Protein AF-A0A5S4WA08-F1 (afdb_monomer_lite)

Foldseek 3Di:
DDDDDDDDDDDDDDDDDDDDDDDDDDDDDPDPDDPQDAFQQRQADAFFKKDFPCQVQFKKFLDPVLLVQLQVQLLVQLVVCCVPVVDNVRSNVSSSVRSVVSCVVRVRMDRGDDPPWMWGFHDWDFPDDPVDPAGWIWTFTATPPDGPTTIITIDHGNHGHRMHGPGHHPPPPD

Radius of gyration: 26.3 Å; chains: 1; bounding box: 70×52×80 Å

Sequence (174 aa):
MRPENRGFAKFIAIPALGLIALAAAGCDSGGPSEPEAKNAAEAAAVGDTVTVKWPASTVMCSERNDASKVYLVGENALRQTWRVENSAMKAVQAKSAAQKLAMSQAYSCEWAPNDRMRFVVKQKEIIGNKSTAYYTADYCLKKEVGGEECWWIIERADMGPPIKRVARAPDNKL

pLDDT: mean 81.9, std 21.13, range [31.62, 97.81]

Secondary structure (DSSP, 8-state):
-PPP-----------------------------PPPPSSGGGS--TT-EEEES-GGG-EEESSHHHHHHHHHHHHHHHHHHHHHH--HHHHHHHHHHHHHHHHTT-TTEEEPPPTT--EEEEEEEEES-TTSS--EEEEEEEETTT--SPEEEEEETTSPPSEEEEEPPP----

Structure (mmCIF, N/CA/C/O backbone):
data_AF-A0A5S4WA08-F1
#
_entry.id   AF-A0A5S4WA08-F1
#
loop_
_atom_site.group_PDB
_atom_site.id
_atom_site.type_symbol
_atom_site.label_atom_id
_atom_site.label_alt_id
_atom_site.label_comp_id
_atom_site.label_asym_id
_atom_site.label_entity_id
_atom_site.label_seq_id
_atom_site.pdbx_PDB_ins_code
_atom_site.Cartn_x
_atom_site.Cartn_y
_atom_site.Cartn_z
_atom_site.occupancy
_atom_site.B_iso_or_equiv
_atom_site.auth_seq_id
_atom_site.auth_comp_id
_atom_site.auth_asym_id
_atom_site.auth_atom_id
_atom_site.pdbx_PDB_model_num
ATOM 1 N N . MET A 1 1 ? 48.321 -37.587 44.515 1.00 38.84 1 MET A N 1
ATOM 2 C CA . MET A 1 1 ? 48.232 -37.083 45.902 1.00 38.84 1 MET A CA 1
ATOM 3 C C . MET A 1 1 ? 47.307 -35.874 45.893 1.00 38.84 1 MET A C 1
ATOM 5 O O . MET A 1 1 ? 47.577 -34.940 45.152 1.00 38.84 1 MET A O 1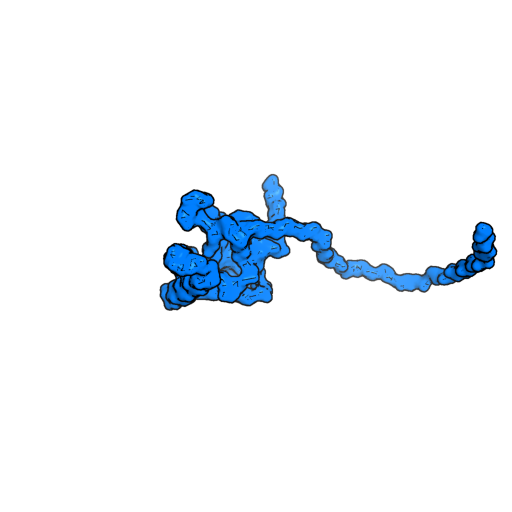
ATOM 9 N N . ARG A 1 2 ? 46.171 -35.941 46.596 1.00 43.62 2 ARG A N 1
ATOM 10 C CA . ARG A 1 2 ? 45.238 -34.816 46.781 1.00 43.62 2 ARG A CA 1
ATOM 11 C C . ARG A 1 2 ? 45.635 -34.060 48.053 1.00 43.62 2 ARG A C 1
ATOM 13 O O . ARG A 1 2 ? 45.939 -34.741 49.029 1.00 43.62 2 ARG A O 1
ATOM 20 N N . PRO A 1 3 ? 45.551 -32.725 48.095 1.00 49.84 3 PRO A N 1
ATOM 21 C CA . PRO A 1 3 ? 45.389 -32.011 49.345 1.00 49.84 3 PRO A CA 1
ATOM 22 C C . PRO A 1 3 ? 43.908 -31.682 49.564 1.00 49.84 3 PRO A C 1
ATOM 24 O O . PRO A 1 3 ? 43.262 -31.026 48.747 1.00 49.84 3 PRO A O 1
ATOM 27 N N . GLU A 1 4 ? 43.386 -32.169 50.683 1.00 40.97 4 GLU A N 1
ATOM 28 C CA . GLU A 1 4 ? 42.199 -31.636 51.341 1.00 40.97 4 GLU A CA 1
ATOM 29 C C . GLU A 1 4 ? 42.561 -30.303 52.015 1.00 40.97 4 GLU A C 1
ATOM 31 O O . GLU A 1 4 ? 43.656 -30.168 52.556 1.00 40.97 4 GLU A O 1
ATOM 36 N N . ASN A 1 5 ? 41.635 -29.343 52.052 1.00 47.59 5 ASN A N 1
ATOM 37 C CA . ASN A 1 5 ? 41.609 -28.357 53.129 1.00 47.59 5 ASN A CA 1
ATOM 38 C C . ASN A 1 5 ? 40.167 -27.940 53.443 1.00 47.59 5 ASN A C 1
ATOM 40 O O . ASN A 1 5 ? 39.353 -27.701 52.554 1.00 47.59 5 ASN A O 1
ATOM 44 N N . ARG A 1 6 ? 39.872 -27.939 54.745 1.00 45.03 6 ARG A N 1
ATOM 45 C CA . ARG A 1 6 ? 38.566 -27.752 55.389 1.00 45.03 6 ARG A CA 1
ATOM 46 C C . ARG A 1 6 ? 38.344 -26.291 55.809 1.00 45.03 6 ARG A C 1
ATOM 48 O O . ARG A 1 6 ? 39.303 -25.588 56.103 1.00 45.03 6 ARG A O 1
ATOM 55 N N . GLY A 1 7 ? 37.070 -25.935 56.012 1.00 37.19 7 GLY A N 1
ATOM 56 C CA . GLY A 1 7 ? 36.607 -24.785 56.813 1.00 37.19 7 GLY A CA 1
ATOM 57 C C . GLY A 1 7 ? 36.193 -23.584 55.954 1.00 37.19 7 GLY A C 1
ATOM 58 O O . GLY A 1 7 ? 36.850 -23.285 54.975 1.00 37.19 7 GLY A O 1
ATOM 59 N N . PHE A 1 8 ? 35.113 -22.843 56.198 1.00 42.91 8 PHE A N 1
ATOM 60 C CA . PHE A 1 8 ? 34.251 -22.670 57.366 1.00 42.91 8 PHE A CA 1
ATOM 61 C C . PHE A 1 8 ? 32.869 -22.196 56.876 1.00 42.91 8 PHE A C 1
ATOM 63 O O . PHE A 1 8 ? 32.785 -21.337 56.001 1.00 42.91 8 PHE A O 1
ATOM 70 N N . ALA A 1 9 ? 31.790 -22.705 57.471 1.00 43.06 9 ALA A N 1
ATOM 71 C CA . ALA A 1 9 ? 30.456 -22.131 57.331 1.00 43.06 9 ALA A CA 1
ATOM 72 C C . ALA A 1 9 ? 30.310 -20.903 58.246 1.00 43.06 9 ALA A C 1
ATOM 74 O O . ALA A 1 9 ? 30.691 -20.959 59.416 1.00 43.06 9 ALA A O 1
ATOM 75 N N . LYS A 1 10 ? 29.695 -19.825 57.747 1.00 41.34 10 LYS A N 1
ATOM 76 C CA . LYS A 1 10 ? 29.049 -18.800 58.578 1.00 41.34 10 LYS A CA 1
ATOM 77 C C . LYS A 1 10 ? 27.740 -18.369 57.924 1.00 41.34 10 LYS A C 1
ATOM 79 O O . LYS A 1 10 ? 27.726 -17.646 56.936 1.00 41.34 10 LYS A O 1
ATOM 84 N N . PHE A 1 11 ? 26.651 -18.858 58.508 1.00 42.69 11 PHE A N 1
ATOM 85 C CA . PHE A 1 11 ? 25.315 -18.297 58.380 1.00 42.69 11 PHE A CA 1
ATOM 86 C C . PHE A 1 11 ? 25.300 -16.871 58.943 1.00 42.69 11 PHE A C 1
ATOM 88 O O . PHE A 1 11 ? 25.812 -16.637 60.038 1.00 42.69 11 PHE A O 1
ATOM 95 N N . ILE A 1 12 ? 24.641 -15.954 58.238 1.00 45.06 12 ILE A N 1
ATOM 96 C CA . ILE A 1 12 ? 24.024 -14.775 58.846 1.00 45.06 12 ILE A CA 1
ATOM 97 C C . ILE A 1 12 ? 22.573 -14.768 58.375 1.00 45.06 12 ILE A C 1
ATOM 99 O O . ILE A 1 12 ? 22.295 -14.625 57.189 1.00 45.06 12 ILE A O 1
ATOM 103 N N . ALA A 1 13 ? 21.662 -14.960 59.321 1.00 43.25 13 ALA A N 1
ATOM 104 C CA . ALA A 1 13 ? 20.231 -14.774 59.164 1.00 43.25 13 ALA A CA 1
ATOM 105 C C . ALA A 1 13 ? 19.779 -13.852 60.293 1.00 43.25 13 ALA A C 1
ATOM 107 O O . ALA A 1 13 ? 19.886 -14.258 61.443 1.00 43.25 13 ALA A O 1
ATOM 108 N N . ILE A 1 14 ? 19.292 -12.648 59.985 1.00 46.31 14 ILE A N 1
ATOM 109 C CA . ILE A 1 14 ? 18.409 -11.847 60.854 1.00 46.31 14 ILE A CA 1
ATOM 110 C C . ILE A 1 14 ? 17.595 -10.880 59.942 1.00 46.31 14 ILE A C 1
ATOM 112 O O . ILE A 1 14 ? 18.030 -10.629 58.819 1.00 46.31 14 ILE A O 1
ATOM 116 N N . PRO A 1 15 ? 16.435 -10.332 60.352 1.00 45.03 15 PRO A N 1
ATOM 117 C CA . PRO A 1 15 ? 15.102 -10.914 60.193 1.00 45.03 15 PRO A CA 1
ATOM 118 C C . PRO A 1 15 ? 14.108 -9.955 59.488 1.00 45.03 15 PRO A C 1
ATOM 120 O O . PRO A 1 15 ? 14.403 -8.797 59.208 1.00 45.03 15 PRO A O 1
ATOM 123 N N . ALA A 1 16 ? 12.898 -10.453 59.230 1.00 51.56 16 ALA A N 1
ATOM 124 C CA . ALA A 1 16 ? 11.755 -9.722 58.683 1.00 51.56 16 ALA A CA 1
ATOM 125 C C . ALA A 1 16 ? 11.226 -8.591 59.594 1.00 51.56 16 ALA A C 1
ATOM 127 O O . ALA A 1 16 ? 11.236 -8.760 60.810 1.00 51.56 16 ALA A O 1
ATOM 128 N N . LEU A 1 17 ? 10.714 -7.507 58.982 1.00 39.81 17 LEU A N 1
ATOM 129 C CA . LEU A 1 17 ? 9.689 -6.526 59.433 1.00 39.81 17 LEU A CA 1
ATOM 130 C C . LEU A 1 17 ? 9.780 -5.300 58.489 1.00 39.81 17 LEU A C 1
ATOM 132 O O . LEU A 1 17 ? 10.863 -4.758 58.336 1.00 39.81 17 LEU A O 1
ATOM 136 N N . GLY A 1 18 ? 8.764 -4.758 57.819 1.00 31.62 18 GLY A N 1
ATOM 137 C CA . GLY A 1 18 ? 7.342 -5.045 57.667 1.00 31.62 18 GLY A CA 1
ATOM 138 C C . GLY A 1 18 ? 6.708 -3.965 56.759 1.00 31.62 18 GLY A C 1
ATOM 139 O O . GLY A 1 18 ? 7.300 -2.902 56.599 1.00 31.62 18 GLY A O 1
ATOM 140 N N . LEU A 1 19 ? 5.491 -4.250 56.255 1.00 39.50 19 LEU A N 1
ATOM 141 C CA . LEU A 1 19 ? 4.445 -3.307 55.778 1.00 39.50 19 LEU A CA 1
ATOM 142 C C . LEU A 1 19 ? 4.784 -2.514 54.483 1.00 39.50 19 LEU A C 1
ATOM 144 O O . LEU A 1 19 ? 5.829 -1.900 54.375 1.00 39.50 19 LEU A O 1
ATOM 148 N N . ILE A 1 20 ? 3.969 -2.437 53.424 1.00 44.72 20 ILE A N 1
ATOM 149 C CA . ILE A 1 20 ? 2.520 -2.204 53.315 1.00 44.72 20 ILE A CA 1
ATOM 150 C C . ILE A 1 20 ? 2.044 -2.772 51.963 1.00 44.72 20 ILE A C 1
ATOM 152 O O . ILE A 1 20 ? 2.651 -2.514 50.924 1.00 44.72 20 ILE A O 1
ATOM 156 N N . ALA A 1 21 ? 0.927 -3.499 51.967 1.00 46.44 21 ALA A N 1
ATOM 157 C CA . ALA A 1 21 ? 0.143 -3.750 50.766 1.00 46.44 21 ALA A CA 1
ATOM 158 C C . ALA A 1 21 ? -0.573 -2.454 50.354 1.00 46.44 21 ALA A C 1
ATOM 160 O O . ALA A 1 21 ? -1.370 -1.931 51.132 1.00 46.44 21 ALA A O 1
ATOM 161 N N . LEU A 1 22 ? -0.329 -1.963 49.137 1.00 44.12 22 LEU A N 1
ATOM 162 C CA . LEU A 1 22 ? -1.243 -1.042 48.468 1.00 44.12 22 LEU A CA 1
ATOM 163 C C . LEU A 1 22 ? -1.648 -1.650 47.127 1.00 44.12 22 LEU A C 1
ATOM 165 O O . LEU A 1 22 ? -0.818 -1.956 46.274 1.00 44.12 22 LEU A O 1
ATOM 169 N N . ALA A 1 23 ? -2.945 -1.888 47.011 1.00 45.88 23 ALA A N 1
ATOM 170 C CA . ALA A 1 23 ? -3.599 -2.430 45.841 1.00 45.88 23 ALA A CA 1
ATOM 171 C C . ALA A 1 23 ? -3.680 -1.402 44.695 1.00 45.88 23 ALA A C 1
ATOM 173 O O . ALA A 1 23 ? -3.711 -0.198 44.931 1.00 45.88 23 ALA A O 1
ATOM 174 N N . ALA A 1 24 ? -3.852 -1.950 43.487 1.00 43.97 24 ALA A N 1
ATOM 175 C CA . ALA A 1 24 ? -4.432 -1.345 42.281 1.00 43.97 24 ALA A CA 1
ATOM 176 C C . ALA A 1 24 ? -3.543 -0.466 41.373 1.00 43.97 24 ALA A C 1
ATOM 178 O O . ALA A 1 24 ? -3.555 0.756 41.443 1.00 43.97 24 ALA A O 1
ATOM 179 N N . ALA A 1 25 ? -2.901 -1.124 40.404 1.00 40.62 25 ALA A N 1
ATOM 180 C CA . ALA A 1 25 ? -3.043 -0.883 38.956 1.00 40.62 25 ALA A CA 1
ATOM 181 C C . ALA A 1 25 ? -2.318 -2.058 38.267 1.00 40.62 25 ALA A C 1
ATOM 183 O O . ALA A 1 25 ? -1.115 -2.217 38.408 1.00 40.62 25 ALA A O 1
ATOM 184 N N . GLY A 1 26 ? -2.998 -3.054 37.709 1.00 35.44 26 GLY A N 1
ATOM 185 C CA . GLY A 1 26 ? -3.821 -2.886 36.519 1.00 35.44 26 GLY A CA 1
ATOM 186 C C . GLY A 1 26 ? -2.952 -3.198 35.301 1.00 35.44 26 GLY A C 1
ATOM 187 O O . GLY A 1 26 ? -2.343 -2.294 34.755 1.00 35.44 26 GLY A O 1
ATOM 188 N N . CYS A 1 27 ? -2.856 -4.495 34.989 1.00 41.19 27 CYS A N 1
ATOM 189 C CA . CYS A 1 27 ? -2.399 -5.144 33.756 1.00 41.19 27 CYS A CA 1
ATOM 190 C C . CYS A 1 27 ? -1.665 -4.283 32.709 1.00 41.19 27 CYS A C 1
ATOM 192 O O . CYS A 1 27 ? -2.286 -3.436 32.076 1.00 41.19 27 CYS A O 1
ATOM 194 N N . ASP A 1 28 ? -0.437 -4.670 32.353 1.00 37.00 28 ASP A N 1
ATOM 195 C CA . ASP A 1 28 ? -0.140 -4.759 30.924 1.00 37.00 28 ASP A CA 1
ATOM 196 C C . ASP A 1 28 ? 0.531 -6.093 30.600 1.00 37.00 28 ASP A C 1
ATOM 198 O O . ASP A 1 28 ? 1.492 -6.547 31.225 1.00 37.00 28 ASP A O 1
ATOM 202 N N . SER A 1 29 ? -0.123 -6.774 29.680 1.00 39.44 29 SER A N 1
ATOM 203 C CA . SER A 1 29 ? 0.036 -8.161 29.303 1.00 39.44 29 SER A CA 1
ATOM 204 C C . SER A 1 29 ? 1.298 -8.358 28.477 1.00 39.44 29 SER A C 1
ATOM 206 O O . SER A 1 29 ? 1.324 -8.087 27.279 1.00 39.44 29 SER A O 1
ATOM 208 N N . GLY A 1 30 ? 2.308 -8.964 29.099 1.00 40.44 30 GLY A N 1
ATOM 209 C CA . GLY A 1 30 ? 3.268 -9.816 28.406 1.00 40.44 30 GLY A CA 1
ATOM 210 C C . GLY A 1 30 ? 2.556 -11.053 27.856 1.00 40.44 30 GLY A C 1
ATOM 211 O O . GLY A 1 30 ? 2.658 -12.140 28.417 1.00 40.44 30 GLY A O 1
ATOM 212 N N . GLY A 1 31 ? 1.775 -10.875 26.793 1.00 35.97 31 GLY A N 1
ATOM 213 C CA . GLY A 1 31 ? 1.344 -11.978 25.945 1.00 35.97 31 GLY A CA 1
ATOM 214 C C . GLY A 1 31 ? 2.489 -12.381 25.010 1.00 35.97 31 GLY A C 1
ATOM 215 O O . GLY A 1 31 ? 3.323 -11.533 24.679 1.00 35.97 31 GLY A O 1
ATOM 216 N N . PRO A 1 32 ? 2.567 -13.648 24.566 1.00 43.50 32 PRO A N 1
ATOM 217 C CA . PRO A 1 32 ? 3.481 -14.010 23.491 1.00 43.50 32 PRO A CA 1
ATOM 218 C C . PRO A 1 32 ? 3.194 -13.103 22.292 1.00 43.50 32 PRO A C 1
ATOM 220 O O . PRO A 1 32 ? 2.046 -12.992 21.857 1.00 43.50 32 PRO A O 1
ATOM 223 N N . SER A 1 33 ? 4.221 -12.425 21.781 1.00 56.34 33 SER A N 1
ATOM 224 C CA . SER A 1 33 ? 4.108 -11.678 20.536 1.00 56.34 33 SER A CA 1
ATOM 225 C C . SER A 1 33 ? 3.663 -12.652 19.447 1.00 56.34 33 SER A C 1
ATOM 227 O O . SER A 1 33 ? 4.382 -13.598 19.120 1.00 56.34 33 SER A O 1
ATOM 229 N N . GLU A 1 34 ? 2.451 -12.463 18.918 1.00 59.50 34 GLU A N 1
ATOM 230 C CA . GLU A 1 34 ? 1.996 -13.227 17.756 1.00 59.50 34 GLU A CA 1
ATOM 231 C C . GLU A 1 34 ? 3.052 -13.115 16.643 1.00 59.50 34 GLU A C 1
ATOM 233 O O . GLU A 1 34 ? 3.662 -12.049 16.478 1.00 59.50 34 GLU A O 1
ATOM 238 N N . PRO A 1 35 ? 3.289 -14.197 15.880 1.00 69.00 35 PRO A N 1
ATOM 239 C CA . PRO A 1 35 ? 4.257 -14.169 14.798 1.00 69.00 35 PRO A CA 1
ATOM 240 C C . PRO A 1 35 ? 3.905 -13.043 13.828 1.00 69.00 35 PRO A C 1
ATOM 242 O O . PRO A 1 35 ? 2.762 -12.907 13.384 1.00 69.00 35 PRO A O 1
ATOM 245 N N . GLU A 1 36 ? 4.906 -12.224 13.513 1.00 78.06 36 GLU A N 1
ATOM 246 C CA . GLU A 1 36 ? 4.745 -11.127 12.574 1.00 78.06 36 GLU A CA 1
ATOM 247 C C . GLU A 1 36 ? 4.305 -11.672 11.211 1.00 78.06 36 GLU A C 1
ATOM 249 O O . GLU A 1 36 ? 4.887 -12.624 10.680 1.00 78.06 36 GLU A O 1
ATOM 254 N N . ALA A 1 37 ? 3.250 -11.078 10.652 1.00 83.88 37 ALA A N 1
ATOM 255 C CA . ALA A 1 37 ? 2.714 -11.496 9.368 1.00 83.88 37 ALA A CA 1
ATOM 256 C C . ALA A 1 37 ? 3.774 -11.365 8.265 1.00 83.88 37 ALA A C 1
ATOM 258 O O . ALA A 1 37 ? 4.472 -10.353 8.159 1.00 83.88 37 ALA A O 1
ATOM 259 N N . LYS A 1 38 ? 3.864 -12.392 7.416 1.00 87.31 38 LYS A N 1
ATOM 260 C CA . LYS A 1 38 ? 4.887 -12.474 6.363 1.00 87.31 38 LYS A CA 1
ATOM 261 C C . LYS A 1 38 ? 4.529 -11.672 5.118 1.00 87.31 38 LYS A C 1
ATOM 263 O O . LYS A 1 38 ? 5.424 -11.297 4.366 1.00 87.31 38 LYS A O 1
ATOM 268 N N . ASN A 1 39 ? 3.241 -11.436 4.887 1.00 92.50 39 ASN A N 1
ATOM 269 C CA . ASN A 1 39 ? 2.754 -10.789 3.680 1.00 92.50 39 ASN A CA 1
ATOM 270 C C . ASN A 1 39 ? 1.587 -9.836 3.965 1.00 92.50 39 ASN A C 1
ATOM 272 O O . ASN A 1 39 ? 0.956 -9.887 5.025 1.00 92.50 39 ASN A O 1
ATOM 276 N N . ALA A 1 40 ? 1.307 -8.961 3.002 1.00 93.19 40 ALA A N 1
ATOM 277 C CA . ALA A 1 40 ? 0.208 -8.021 3.085 1.00 93.19 40 ALA A CA 1
ATOM 278 C C . ALA A 1 40 ? -1.146 -8.728 3.146 1.00 93.19 40 ALA A C 1
ATOM 280 O O . ALA A 1 40 ? -2.025 -8.190 3.788 1.00 93.19 40 ALA A O 1
ATOM 281 N N . ALA A 1 41 ? -1.352 -9.920 2.582 1.00 92.94 41 ALA A N 1
ATOM 282 C CA . ALA A 1 41 ? -2.634 -10.624 2.693 1.00 92.94 41 ALA A CA 1
ATOM 283 C C . ALA A 1 41 ? -2.954 -11.130 4.110 1.00 92.94 41 ALA A C 1
ATOM 285 O O . ALA A 1 41 ? -4.121 -11.322 4.433 1.00 92.94 41 ALA A O 1
ATOM 286 N N . GLU A 1 42 ? -1.964 -11.319 4.977 1.00 93.12 42 GLU A N 1
ATOM 287 C CA . GLU A 1 42 ? -2.121 -11.864 6.337 1.00 93.12 42 GLU A CA 1
ATOM 288 C C . GLU A 1 42 ? -1.906 -10.804 7.432 1.00 93.12 42 GLU A C 1
ATOM 290 O O . GLU A 1 42 ? -2.035 -11.096 8.620 1.00 93.12 42 GLU A O 1
ATOM 295 N N . ALA A 1 43 ? -1.582 -9.567 7.043 1.00 92.00 43 ALA A N 1
ATOM 296 C CA . ALA A 1 43 ? -1.100 -8.522 7.948 1.00 92.00 43 ALA A CA 1
ATOM 297 C C . ALA A 1 43 ? -2.061 -8.189 9.097 1.00 92.00 43 ALA A C 1
ATOM 299 O O . ALA A 1 43 ? -1.638 -8.024 10.242 1.00 92.00 43 ALA A O 1
ATOM 300 N N . ALA A 1 44 ? -3.349 -8.088 8.784 1.00 93.25 44 ALA A N 1
ATOM 301 C CA . ALA A 1 44 ? -4.403 -7.767 9.736 1.00 93.25 44 ALA A CA 1
ATOM 302 C C . ALA A 1 44 ? -5.755 -8.300 9.251 1.00 93.25 44 ALA A C 1
ATOM 304 O O . ALA A 1 44 ? -5.960 -8.482 8.046 1.00 93.25 44 ALA A O 1
ATOM 305 N N . ALA A 1 45 ? -6.673 -8.550 10.175 1.00 93.88 45 ALA A N 1
ATOM 306 C CA . ALA A 1 45 ? -8.078 -8.823 9.915 1.00 93.88 45 ALA A CA 1
ATOM 307 C C . ALA A 1 45 ? -8.924 -7.554 10.112 1.00 93.88 45 ALA A C 1
ATOM 309 O O . ALA A 1 45 ? -8.461 -6.551 10.655 1.00 93.88 45 ALA A O 1
ATOM 310 N N . VAL A 1 46 ? -10.179 -7.592 9.660 1.00 94.88 46 VAL A N 1
ATOM 311 C CA . VAL A 1 46 ? -11.140 -6.522 9.958 1.00 94.88 46 VAL A CA 1
ATOM 312 C C . VAL A 1 46 ? -11.359 -6.451 11.471 1.00 94.88 46 VAL A C 1
ATOM 314 O O . VAL A 1 46 ? -11.573 -7.470 12.118 1.00 94.88 46 VAL A O 1
ATOM 317 N N . GLY A 1 47 ? -11.308 -5.238 12.019 1.00 93.62 47 GLY A N 1
ATOM 318 C CA . GLY A 1 47 ? -11.421 -4.948 13.446 1.00 93.62 47 GLY A CA 1
ATOM 319 C C . GLY A 1 47 ? -10.082 -4.792 14.167 1.00 93.62 47 GLY A C 1
ATOM 320 O O . GLY A 1 47 ? -10.065 -4.195 15.240 1.00 93.62 47 GLY A O 1
ATOM 321 N N . ASP A 1 48 ? -8.975 -5.272 13.595 1.00 94.69 48 ASP A N 1
ATOM 322 C CA . ASP A 1 48 ? -7.654 -5.142 14.216 1.00 94.69 48 ASP A CA 1
ATOM 323 C C . ASP A 1 48 ? -7.198 -3.680 14.262 1.00 94.69 48 ASP A C 1
ATOM 325 O O . ASP A 1 48 ? -7.463 -2.898 13.340 1.00 94.69 48 ASP A O 1
ATOM 329 N N . THR A 1 49 ? -6.431 -3.335 15.297 1.00 94.56 49 THR A N 1
ATOM 330 C CA . THR A 1 49 ? -5.699 -2.067 15.358 1.00 94.56 49 THR A CA 1
ATOM 331 C C . THR A 1 49 ? -4.305 -2.257 14.771 1.00 94.56 49 THR A C 1
ATOM 333 O O . THR A 1 49 ? -3.577 -3.192 15.121 1.00 94.56 49 THR A O 1
ATOM 336 N N . VAL A 1 50 ? -3.906 -1.348 13.886 1.00 94.56 50 VAL A N 1
ATOM 337 C CA . VAL A 1 50 ? -2.661 -1.393 13.118 1.00 94.56 50 VAL A CA 1
ATOM 338 C C . VAL A 1 50 ? -1.938 -0.046 13.130 1.00 94.56 50 VAL A C 1
ATOM 340 O O . VAL A 1 50 ? -2.535 1.007 13.351 1.00 94.56 50 VAL A O 1
ATOM 343 N N . THR A 1 51 ? -0.642 -0.079 12.838 1.00 94.44 51 THR A N 1
ATOM 344 C CA . THR A 1 51 ? 0.171 1.091 12.483 1.00 94.44 51 THR A CA 1
ATOM 345 C C . THR A 1 51 ? 0.788 0.879 11.106 1.00 94.44 51 THR A C 1
ATOM 347 O O . THR A 1 51 ? 1.016 -0.259 10.691 1.00 94.44 51 THR A O 1
ATOM 350 N N . VAL A 1 52 ? 1.097 1.957 10.391 1.00 94.44 52 VAL A N 1
ATOM 351 C CA . VAL A 1 52 ? 1.860 1.872 9.136 1.00 94.44 52 VAL A CA 1
ATOM 352 C C . VAL A 1 52 ? 3.331 1.604 9.466 1.00 94.44 52 VAL A C 1
ATOM 354 O O . VAL A 1 52 ? 3.860 2.185 10.407 1.00 94.44 52 VAL A O 1
ATOM 357 N N . LYS A 1 53 ? 3.980 0.685 8.740 1.00 92.06 53 LYS A N 1
ATOM 358 C CA . LYS A 1 53 ? 5.386 0.302 8.976 1.00 92.06 53 LYS A CA 1
ATOM 359 C C . LYS A 1 53 ? 6.387 1.281 8.379 1.00 92.06 53 LYS A C 1
ATOM 361 O O . LYS A 1 53 ? 7.451 1.481 8.951 1.00 92.06 53 LYS A O 1
ATOM 366 N N . TRP A 1 54 ? 6.065 1.827 7.209 1.00 91.12 54 TRP A N 1
ATOM 367 C CA . TRP A 1 54 ? 6.975 2.664 6.433 1.00 91.12 54 TRP A CA 1
ATOM 368 C C . TRP A 1 54 ? 6.249 3.914 5.935 1.00 91.12 54 TRP A C 1
ATOM 370 O O . TRP A 1 54 ? 5.917 3.992 4.749 1.00 91.12 54 TRP A O 1
ATOM 380 N N . PRO A 1 55 ? 5.949 4.892 6.810 1.00 92.38 55 PRO A N 1
ATOM 381 C CA . PRO A 1 55 ? 5.083 6.001 6.426 1.00 92.38 55 PRO A CA 1
ATOM 382 C C . PRO A 1 55 ? 5.614 6.818 5.243 1.00 92.38 55 PRO A C 1
ATOM 384 O O . PRO A 1 55 ? 4.873 7.145 4.321 1.00 92.38 55 PRO A O 1
ATOM 387 N N . ALA A 1 56 ? 6.933 7.025 5.197 1.00 89.50 56 ALA A N 1
ATOM 388 C CA . ALA A 1 56 ? 7.614 7.759 4.130 1.00 89.50 56 ALA A CA 1
ATOM 389 C C . ALA A 1 56 ? 7.565 7.086 2.740 1.00 89.50 56 ALA A C 1
ATOM 391 O O . ALA A 1 56 ? 7.973 7.698 1.756 1.00 89.50 56 ALA A O 1
ATOM 392 N N . SER A 1 57 ? 7.110 5.833 2.648 1.00 90.25 57 SER A N 1
ATOM 393 C CA . SER A 1 57 ? 6.981 5.090 1.387 1.00 90.25 57 SER A CA 1
ATOM 394 C C . SER A 1 57 ? 5.625 4.404 1.215 1.00 90.25 57 SER A C 1
ATOM 396 O O . SER A 1 57 ? 5.434 3.666 0.249 1.00 90.25 57 SER A O 1
ATOM 398 N N . THR A 1 58 ? 4.675 4.653 2.116 1.00 94.81 58 THR A N 1
ATOM 399 C CA . THR A 1 58 ? 3.324 4.093 2.046 1.00 94.81 58 THR A CA 1
ATOM 400 C C . THR A 1 58 ? 2.356 5.195 1.659 1.00 94.81 58 THR A C 1
ATOM 402 O O . THR A 1 58 ? 2.219 6.177 2.382 1.00 94.81 58 THR A O 1
ATOM 405 N N . VAL A 1 59 ? 1.682 5.039 0.523 1.00 96.75 59 VAL A N 1
ATOM 406 C CA . VAL A 1 59 ? 0.624 5.964 0.103 1.00 96.75 59 VAL A CA 1
ATOM 407 C C . VAL A 1 59 ? -0.676 5.589 0.809 1.00 96.75 59 VAL A C 1
ATOM 409 O O . VAL A 1 59 ? -1.040 4.413 0.851 1.00 96.75 59 VAL A O 1
ATOM 412 N N . MET A 1 60 ? -1.375 6.588 1.338 1.00 96.75 60 MET A N 1
ATOM 413 C CA . MET A 1 60 ? -2.730 6.474 1.869 1.00 96.75 60 MET A CA 1
ATOM 414 C C . MET A 1 60 ? -3.631 7.448 1.119 1.00 96.75 60 MET A C 1
ATOM 416 O O . MET A 1 60 ? -3.245 8.596 0.924 1.00 96.75 60 MET A O 1
ATOM 420 N N . CYS A 1 61 ? -4.827 7.016 0.719 1.00 97.56 61 CYS A N 1
ATOM 421 C CA . CYS A 1 61 ? -5.789 7.915 0.077 1.00 97.56 61 CYS A CA 1
ATOM 422 C C . CYS A 1 61 ? -7.168 7.847 0.722 1.00 97.56 61 CYS A C 1
ATOM 424 O O . CYS A 1 61 ? -7.637 6.755 1.030 1.00 97.56 61 CYS A O 1
ATOM 426 N N . SER A 1 62 ? -7.854 8.976 0.880 1.00 96.12 62 SER A N 1
ATOM 427 C CA . SER A 1 62 ? -9.245 8.979 1.354 1.00 96.12 62 SER A CA 1
ATOM 428 C C . SER A 1 62 ? -10.219 8.359 0.337 1.00 96.12 62 SER A C 1
ATOM 430 O O . SER A 1 62 ? -11.250 7.808 0.715 1.00 96.12 62 SER A O 1
ATOM 432 N N . GLU A 1 63 ? -9.848 8.339 -0.949 1.00 96.56 63 GLU A N 1
ATOM 433 C CA . GLU A 1 63 ? -10.611 7.719 -2.035 1.00 96.56 63 GLU A CA 1
ATOM 434 C C . GLU A 1 63 ? -9.945 6.437 -2.552 1.00 96.56 63 GLU A C 1
ATOM 436 O O . GLU A 1 63 ? -8.781 6.424 -2.968 1.00 96.56 63 GLU A O 1
ATOM 441 N N . ARG A 1 64 ? -10.708 5.339 -2.612 1.00 96.12 64 ARG A N 1
ATOM 442 C CA . ARG A 1 64 ? -10.197 4.026 -3.051 1.00 96.12 64 ARG A CA 1
ATOM 443 C C . ARG A 1 64 ? -9.725 4.022 -4.506 1.00 96.12 64 ARG A C 1
ATOM 445 O O . ARG A 1 64 ? -8.725 3.384 -4.847 1.00 96.12 64 ARG A O 1
ATOM 452 N N . ASN A 1 65 ? -10.454 4.717 -5.377 1.00 96.12 65 ASN A N 1
ATOM 453 C CA . ASN A 1 65 ? -10.137 4.773 -6.805 1.00 96.12 65 ASN A CA 1
ATOM 454 C C . ASN A 1 65 ? -8.796 5.463 -7.053 1.00 96.12 65 ASN A C 1
ATOM 456 O O . ASN A 1 65 ? -8.026 5.038 -7.913 1.00 96.12 65 ASN A O 1
ATOM 460 N N . ASP A 1 66 ? -8.497 6.500 -6.281 1.00 97.75 66 ASP A N 1
ATOM 461 C CA . ASP A 1 66 ? -7.233 7.213 -6.380 1.00 97.75 66 ASP A CA 1
ATOM 462 C C . ASP A 1 66 ? -6.080 6.387 -5.802 1.00 97.75 66 ASP A C 1
ATOM 464 O O . ASP A 1 66 ? -5.044 6.272 -6.461 1.00 97.75 66 ASP A O 1
ATOM 468 N N . ALA A 1 67 ? -6.293 5.688 -4.678 1.00 97.31 67 ALA A N 1
ATOM 469 C CA . ALA A 1 67 ? -5.335 4.693 -4.182 1.00 97.31 67 ALA A CA 1
ATOM 470 C C . ALA A 1 67 ? -5.000 3.646 -5.255 1.00 97.31 67 ALA A C 1
ATOM 472 O O . ALA A 1 67 ? -3.830 3.329 -5.479 1.00 97.31 67 ALA A O 1
ATOM 473 N N . SER A 1 68 ? -6.017 3.166 -5.977 1.00 96.19 68 SER A N 1
ATOM 474 C CA . SER A 1 68 ? -5.853 2.174 -7.046 1.00 96.19 68 SER A CA 1
ATOM 475 C C . SER A 1 68 ? -5.035 2.730 -8.210 1.00 96.19 68 SER A C 1
ATOM 477 O O . SER A 1 68 ? -4.101 2.078 -8.678 1.00 96.19 68 SER A O 1
ATOM 479 N N . LYS A 1 69 ? -5.330 3.956 -8.662 1.00 96.56 69 LYS A N 1
ATOM 480 C CA . LYS A 1 69 ? -4.574 4.618 -9.738 1.00 96.56 69 LYS A CA 1
ATOM 481 C C . LYS A 1 69 ? -3.107 4.810 -9.360 1.00 96.56 69 LYS A C 1
ATOM 483 O O . LYS A 1 69 ? -2.230 4.438 -10.139 1.00 96.56 69 LYS A O 1
ATOM 488 N N . VAL A 1 70 ? -2.834 5.360 -8.174 1.00 97.81 70 VAL A N 1
ATOM 489 C CA . VAL A 1 70 ? -1.462 5.610 -7.706 1.00 97.81 70 VAL A CA 1
ATOM 490 C C . VAL A 1 70 ? -0.687 4.297 -7.575 1.00 97.81 70 VAL A C 1
ATOM 492 O O . VAL A 1 70 ? 0.456 4.211 -8.033 1.00 97.81 70 VAL A O 1
ATOM 495 N N . TYR A 1 71 ? -1.313 3.253 -7.023 1.00 96.50 71 TYR A N 1
ATOM 496 C CA . TYR A 1 71 ? -0.729 1.914 -6.948 1.00 96.50 71 TYR A CA 1
ATOM 497 C C . TYR A 1 71 ? -0.361 1.369 -8.336 1.00 96.50 71 TYR A C 1
ATOM 499 O O . TYR A 1 71 ? 0.789 0.987 -8.560 1.00 96.50 71 TYR A O 1
ATOM 507 N N . LEU A 1 72 ? -1.301 1.387 -9.289 1.00 96.19 72 LEU A N 1
ATOM 508 C CA . LEU A 1 72 ? -1.088 0.861 -10.641 1.00 96.19 72 LEU A CA 1
ATOM 509 C C . LEU A 1 72 ? 0.029 1.602 -11.386 1.00 96.19 72 LEU A C 1
ATOM 511 O O . LEU A 1 72 ? 0.864 0.962 -12.028 1.00 96.19 72 LEU A O 1
ATOM 515 N N . VAL A 1 73 ? 0.076 2.934 -11.286 1.00 97.06 73 VAL A N 1
ATOM 516 C CA . VAL A 1 73 ? 1.141 3.747 -11.895 1.00 97.06 73 VAL A CA 1
ATOM 517 C C . VAL A 1 73 ? 2.508 3.379 -11.310 1.00 97.06 73 VAL A C 1
ATOM 519 O O . VAL A 1 73 ? 3.454 3.142 -12.064 1.00 97.06 73 VAL A O 1
ATOM 522 N N . GLY A 1 74 ? 2.602 3.252 -9.983 1.00 96.69 74 GLY A N 1
ATOM 523 C CA . GLY A 1 74 ? 3.824 2.828 -9.300 1.00 96.69 74 GLY A CA 1
ATOM 524 C C . GLY A 1 74 ? 4.297 1.431 -9.704 1.00 96.69 74 GLY A C 1
ATOM 525 O O . GLY A 1 74 ? 5.464 1.239 -10.042 1.00 96.69 74 GLY A O 1
ATOM 526 N N . GLU A 1 75 ? 3.396 0.449 -9.698 1.00 95.38 75 GLU A N 1
ATOM 527 C CA . GLU A 1 75 ? 3.714 -0.938 -10.056 1.00 95.38 75 GLU A CA 1
ATOM 528 C C . GLU A 1 75 ? 4.119 -1.095 -11.524 1.00 95.38 75 GLU A C 1
ATOM 530 O O . GLU A 1 75 ? 5.010 -1.886 -11.843 1.00 95.38 75 GLU A O 1
ATOM 535 N N . ASN A 1 76 ? 3.508 -0.327 -12.427 1.00 96.38 76 ASN A N 1
ATOM 536 C CA . ASN A 1 76 ? 3.890 -0.332 -13.835 1.00 96.38 76 ASN A CA 1
ATOM 537 C C . ASN A 1 76 ? 5.297 0.227 -14.037 1.00 96.38 76 ASN A C 1
ATOM 539 O O . ASN A 1 76 ? 6.096 -0.403 -14.734 1.00 96.38 76 ASN A O 1
ATOM 543 N N . ALA A 1 77 ? 5.626 1.344 -13.384 1.00 97.12 77 ALA A N 1
ATOM 544 C CA . ALA A 1 77 ? 6.977 1.896 -13.407 1.00 97.12 77 ALA A CA 1
ATOM 545 C C . ALA A 1 77 ? 7.996 0.896 -12.839 1.00 97.12 77 ALA A C 1
ATOM 547 O O . ALA A 1 77 ? 9.015 0.632 -13.475 1.00 97.12 77 ALA A O 1
ATOM 548 N N . LEU A 1 78 ? 7.680 0.254 -11.706 1.00 95.69 78 LEU A N 1
ATOM 549 C CA . LEU A 1 78 ? 8.519 -0.788 -11.108 1.00 95.69 78 LEU A CA 1
ATOM 55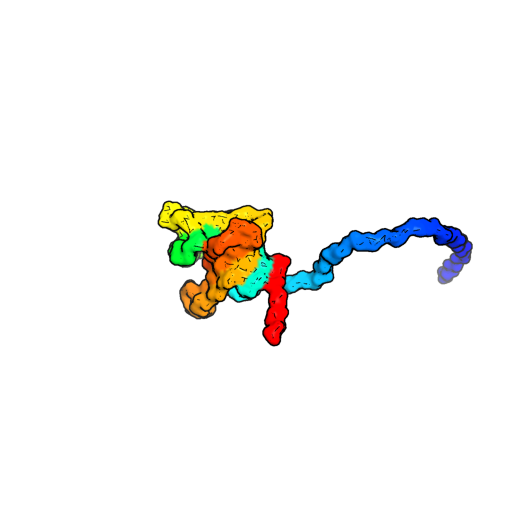0 C C . LEU A 1 78 ? 8.837 -1.898 -12.111 1.00 95.69 78 LEU A C 1
ATOM 552 O O . LEU A 1 78 ? 10.001 -2.228 -12.328 1.00 95.69 78 LEU A O 1
ATOM 556 N N . ARG A 1 79 ? 7.804 -2.478 -12.734 1.00 93.75 79 ARG A N 1
ATOM 557 C CA . ARG A 1 79 ? 7.953 -3.611 -13.660 1.00 93.75 79 ARG A CA 1
ATOM 558 C C . ARG A 1 79 ? 8.704 -3.222 -14.919 1.00 93.75 79 ARG A C 1
ATOM 560 O O . ARG A 1 79 ? 9.548 -3.988 -15.379 1.00 93.75 79 ARG A O 1
ATOM 567 N N . GLN A 1 80 ? 8.413 -2.048 -15.473 1.00 95.88 80 GLN A N 1
ATOM 568 C CA . GLN A 1 80 ? 9.099 -1.553 -16.662 1.00 95.88 80 GLN A CA 1
ATOM 569 C C . GLN A 1 80 ? 10.582 -1.316 -16.384 1.00 95.88 80 GLN A C 1
ATOM 571 O O . GLN A 1 80 ? 11.419 -1.817 -17.135 1.00 95.88 80 GLN A O 1
ATOM 576 N N . THR A 1 81 ? 10.917 -0.632 -15.289 1.00 96.69 81 THR A N 1
ATOM 577 C CA . THR A 1 81 ? 12.310 -0.389 -14.906 1.00 96.69 81 THR A CA 1
ATOM 578 C C . THR A 1 81 ? 13.025 -1.687 -14.558 1.00 96.69 81 THR A C 1
ATOM 580 O O . THR A 1 81 ? 14.134 -1.897 -15.032 1.00 96.69 81 THR A O 1
ATOM 583 N N . TRP A 1 82 ? 12.400 -2.600 -13.810 1.00 95.06 82 TRP A N 1
ATOM 584 C CA . TRP A 1 82 ? 12.987 -3.910 -13.521 1.00 95.06 82 TRP A CA 1
ATOM 585 C C . TRP A 1 82 ? 13.309 -4.688 -14.803 1.00 95.06 82 TRP A C 1
ATOM 587 O O . TRP A 1 82 ? 14.399 -5.236 -14.929 1.00 95.06 82 TRP A O 1
ATOM 597 N N . ARG A 1 83 ? 12.401 -4.683 -15.787 1.00 94.75 83 ARG A N 1
ATOM 598 C CA . ARG A 1 83 ? 12.600 -5.365 -17.074 1.00 94.75 83 ARG A CA 1
ATOM 599 C C . ARG A 1 83 ? 13.776 -4.802 -17.877 1.00 94.75 83 ARG A C 1
ATOM 601 O O . ARG A 1 83 ? 14.443 -5.565 -18.564 1.00 94.75 83 ARG A O 1
ATOM 608 N N . VAL A 1 84 ? 13.987 -3.486 -17.843 1.00 96.06 84 VAL A N 1
ATOM 609 C CA . VAL A 1 84 ? 15.008 -2.806 -18.662 1.00 96.06 84 VAL A CA 1
ATOM 610 C C . VAL A 1 84 ? 16.362 -2.751 -17.954 1.00 96.06 84 VAL A C 1
ATOM 612 O O . VAL A 1 84 ? 17.391 -3.008 -18.565 1.00 96.06 84 VAL A O 1
ATOM 615 N N . GLU A 1 85 ? 16.362 -2.424 -16.665 1.00 94.44 85 GLU A N 1
ATOM 616 C CA . GLU A 1 85 ? 17.568 -2.119 -15.889 1.00 94.44 85 GLU A CA 1
ATOM 617 C C . GLU A 1 85 ? 18.040 -3.289 -15.017 1.00 94.44 85 GLU A C 1
ATOM 619 O O . GLU A 1 85 ? 19.154 -3.250 -14.499 1.00 94.44 85 GLU A O 1
ATOM 624 N N . ASN A 1 86 ? 17.188 -4.299 -14.797 1.00 93.94 86 ASN A N 1
ATOM 625 C CA . ASN A 1 86 ? 17.458 -5.474 -13.959 1.00 93.94 86 ASN A CA 1
ATOM 626 C C . ASN A 1 86 ? 18.031 -5.130 -12.564 1.00 93.94 86 ASN A C 1
ATOM 628 O O . ASN A 1 86 ? 18.911 -5.810 -12.039 1.00 93.94 86 ASN A O 1
ATOM 632 N N . SER A 1 87 ? 17.560 -4.029 -11.967 1.00 95.25 87 SER A N 1
ATOM 633 C CA . SER A 1 87 ? 18.044 -3.514 -10.682 1.00 95.25 87 SER A CA 1
ATOM 634 C C . SER A 1 87 ? 16.889 -3.219 -9.734 1.00 95.25 87 SER A C 1
ATOM 636 O O . SER A 1 87 ? 16.009 -2.411 -10.037 1.00 95.25 87 SER A O 1
ATOM 638 N N . ALA A 1 88 ? 16.921 -3.838 -8.549 1.00 93.06 88 ALA A N 1
ATOM 639 C CA . ALA A 1 88 ? 15.845 -3.734 -7.557 1.00 93.06 88 ALA A CA 1
ATOM 640 C C . ALA A 1 88 ? 15.733 -2.305 -7.041 1.00 93.06 88 ALA A C 1
ATOM 642 O O . ALA A 1 88 ? 14.648 -1.737 -6.971 1.00 93.06 88 ALA A O 1
ATOM 643 N N . MET A 1 89 ? 16.884 -1.705 -6.741 1.00 95.38 89 MET A N 1
ATOM 644 C CA . MET A 1 89 ? 16.968 -0.343 -6.240 1.00 95.38 89 MET A CA 1
ATOM 645 C C . MET A 1 89 ? 16.415 0.661 -7.256 1.00 95.38 89 MET A C 1
ATOM 647 O O . MET A 1 89 ? 15.584 1.488 -6.889 1.00 95.38 89 MET A O 1
ATOM 651 N N . LYS A 1 90 ? 16.806 0.558 -8.537 1.00 96.62 90 LYS A N 1
ATOM 652 C CA . LYS A 1 90 ? 16.268 1.439 -9.588 1.00 96.62 90 LYS A CA 1
ATOM 653 C C . LYS A 1 90 ? 14.762 1.245 -9.770 1.00 96.62 90 LYS A C 1
ATOM 655 O O . LYS A 1 90 ? 14.039 2.225 -9.903 1.00 96.62 90 LYS A O 1
ATOM 660 N N . ALA A 1 91 ? 14.279 0.004 -9.733 1.00 95.94 91 ALA A N 1
ATOM 661 C CA . ALA A 1 91 ? 12.856 -0.298 -9.871 1.00 95.94 91 ALA A CA 1
ATOM 662 C C . ALA A 1 91 ? 12.016 0.269 -8.710 1.00 95.94 91 ALA A C 1
ATOM 664 O O . ALA A 1 91 ? 10.951 0.840 -8.939 1.00 95.94 91 ALA A O 1
ATOM 665 N N . VAL A 1 92 ? 12.512 0.184 -7.471 1.00 93.75 92 VAL A N 1
ATOM 666 C CA . VAL A 1 92 ? 11.858 0.784 -6.294 1.00 93.75 92 VAL A CA 1
ATOM 667 C C . VAL A 1 92 ? 11.888 2.316 -6.355 1.00 93.75 92 VAL A C 1
ATOM 669 O O . VAL A 1 92 ? 10.879 2.956 -6.063 1.00 93.75 92 VAL A O 1
ATOM 672 N N . GLN A 1 93 ? 13.002 2.919 -6.785 1.00 95.69 93 GLN A N 1
ATOM 673 C CA . GLN A 1 93 ? 13.082 4.369 -6.998 1.00 95.69 93 GLN A CA 1
ATOM 674 C C . GLN A 1 93 ? 12.093 4.837 -8.074 1.00 95.69 93 GLN A C 1
ATOM 676 O O . GLN A 1 93 ? 11.393 5.827 -7.869 1.00 95.69 93 GLN A O 1
ATOM 681 N N . ALA A 1 94 ? 11.978 4.096 -9.180 1.00 97.12 94 ALA A N 1
ATOM 682 C CA . ALA A 1 94 ? 11.010 4.373 -10.236 1.00 97.12 94 ALA A CA 1
ATOM 683 C C . ALA A 1 94 ? 9.562 4.252 -9.738 1.00 97.12 94 ALA A C 1
ATOM 685 O O . ALA A 1 94 ? 8.760 5.143 -10.017 1.00 97.12 94 ALA A O 1
ATOM 686 N N . LYS A 1 95 ? 9.240 3.217 -8.941 1.00 96.25 95 LYS A N 1
ATOM 687 C CA . LYS A 1 95 ? 7.933 3.081 -8.268 1.00 96.25 95 LYS A CA 1
ATOM 688 C C . LYS A 1 95 ? 7.611 4.325 -7.450 1.00 96.25 95 LYS A C 1
ATOM 690 O O . LYS A 1 95 ? 6.576 4.945 -7.669 1.00 96.25 95 LYS A O 1
ATOM 695 N N . SER A 1 96 ? 8.510 4.705 -6.543 1.00 95.12 96 SER A N 1
ATOM 696 C CA . SER A 1 96 ? 8.302 5.842 -5.642 1.00 95.12 96 SER A CA 1
ATOM 697 C C . SER A 1 96 ? 8.151 7.164 -6.404 1.00 95.12 96 SER A C 1
ATOM 699 O O . SER A 1 96 ? 7.236 7.937 -6.122 1.00 95.12 96 SER A O 1
ATOM 701 N N . ALA A 1 97 ? 8.985 7.407 -7.420 1.00 96.50 97 ALA A N 1
ATOM 702 C CA . ALA A 1 97 ? 8.896 8.608 -8.248 1.00 96.50 97 ALA A CA 1
ATOM 703 C C . ALA A 1 97 ? 7.579 8.672 -9.038 1.00 96.50 97 ALA A C 1
ATOM 705 O O . ALA A 1 97 ? 6.934 9.721 -9.076 1.00 96.50 97 ALA A O 1
ATOM 706 N N . ALA A 1 98 ? 7.150 7.550 -9.623 1.00 97.56 98 ALA A N 1
ATOM 707 C CA . ALA A 1 98 ? 5.894 7.462 -10.359 1.00 97.56 98 ALA A CA 1
ATOM 708 C C . ALA A 1 98 ? 4.676 7.635 -9.439 1.00 97.56 98 ALA A C 1
ATOM 710 O O . ALA A 1 98 ? 3.746 8.354 -9.793 1.00 97.56 98 ALA A O 1
ATOM 711 N N . GLN A 1 99 ? 4.702 7.053 -8.235 1.00 97.12 99 GLN A N 1
ATOM 712 C CA . GLN A 1 99 ? 3.662 7.270 -7.225 1.00 97.12 99 GLN A CA 1
ATOM 713 C C . GLN A 1 99 ? 3.591 8.737 -6.810 1.00 97.12 99 GLN A C 1
ATOM 715 O O . GLN A 1 99 ? 2.510 9.315 -6.827 1.00 97.12 99 GLN A O 1
ATOM 720 N N . LYS A 1 100 ? 4.734 9.372 -6.525 1.00 96.19 100 LYS A N 1
ATOM 721 C CA . LYS A 1 100 ? 4.789 10.797 -6.176 1.00 96.19 100 LYS A CA 1
ATOM 722 C C . LYS A 1 100 ? 4.197 11.681 -7.278 1.00 96.19 100 LYS A C 1
ATOM 724 O O . LYS A 1 100 ? 3.495 12.642 -6.975 1.00 96.19 100 LYS A O 1
ATOM 729 N N . LEU A 1 101 ? 4.467 11.358 -8.544 1.00 96.69 101 LEU A N 1
ATOM 730 C CA . LEU A 1 101 ? 3.875 12.059 -9.682 1.00 96.69 101 LEU A CA 1
ATOM 731 C C . LEU A 1 101 ? 2.366 11.800 -9.795 1.00 96.69 101 LEU A C 1
ATOM 733 O O . LEU A 1 101 ? 1.615 12.731 -10.043 1.00 96.69 101 LEU A O 1
ATOM 737 N N . ALA A 1 102 ? 1.906 10.566 -9.593 1.00 97.00 102 ALA A N 1
ATOM 738 C CA . ALA A 1 102 ? 0.480 10.246 -9.633 1.00 97.00 102 ALA A CA 1
ATOM 739 C C . ALA A 1 102 ? -0.300 10.932 -8.496 1.00 97.00 102 ALA A C 1
ATOM 741 O O . ALA A 1 102 ? -1.399 11.431 -8.716 1.00 97.00 102 ALA A O 1
ATOM 742 N N . MET A 1 103 ? 0.290 11.020 -7.301 1.00 96.75 103 MET A N 1
ATOM 743 C CA . MET A 1 103 ? -0.304 11.702 -6.148 1.00 96.75 103 MET A CA 1
ATOM 744 C C . MET A 1 103 ? -0.519 13.197 -6.391 1.00 96.75 103 MET A C 1
ATOM 746 O O . MET A 1 103 ? -1.488 13.751 -5.889 1.00 96.75 103 MET A O 1
ATOM 750 N N . SER A 1 104 ? 0.317 13.863 -7.199 1.00 94.12 104 SER A N 1
ATOM 751 C CA . SER A 1 104 ? 0.094 15.284 -7.514 1.00 94.12 104 SER A CA 1
ATOM 752 C C . SER A 1 104 ? -1.182 15.532 -8.330 1.00 94.12 104 SER A C 1
ATOM 754 O O . SER A 1 104 ? -1.646 16.668 -8.405 1.00 94.12 104 SER A O 1
ATOM 756 N N . GLN A 1 105 ? -1.753 14.475 -8.916 1.00 93.62 105 GLN A N 1
ATOM 757 C CA . GLN A 1 105 ? -3.006 14.488 -9.673 1.00 93.62 105 GLN A CA 1
ATOM 758 C C . GLN A 1 105 ? -4.172 13.848 -8.901 1.00 93.62 105 GLN A C 1
ATOM 760 O O . GLN A 1 105 ? -5.306 13.874 -9.373 1.00 93.62 105 GLN A O 1
ATOM 765 N N . ALA A 1 106 ? -3.903 13.270 -7.728 1.00 95.44 106 ALA A N 1
ATOM 766 C CA . ALA A 1 106 ? -4.859 12.558 -6.894 1.00 95.44 106 ALA A CA 1
ATOM 767 C C . ALA A 1 106 ? -4.889 13.195 -5.499 1.00 95.44 106 ALA A C 1
ATOM 769 O O . ALA A 1 106 ? -4.217 12.736 -4.580 1.00 95.44 106 ALA A O 1
ATOM 770 N N . TYR A 1 107 ? -5.663 14.274 -5.344 1.00 92.25 107 TYR A N 1
ATOM 771 C CA . TYR A 1 107 ? -5.683 15.101 -4.124 1.00 92.25 107 TYR A CA 1
ATOM 772 C C . TYR A 1 107 ? -6.160 14.376 -2.861 1.00 92.25 107 TYR A C 1
ATOM 774 O O . TYR A 1 107 ? -5.936 14.864 -1.758 1.00 92.25 107 TYR A O 1
ATOM 782 N N . SER A 1 108 ? -6.812 13.224 -3.013 1.00 96.31 108 SER A N 1
ATOM 783 C CA . SER A 1 108 ? -7.186 12.358 -1.897 1.00 96.31 108 SER A CA 1
ATOM 784 C C . SER A 1 108 ? -5.992 11.603 -1.304 1.00 96.31 108 SER A C 1
ATOM 786 O O . SER A 1 108 ? -6.123 11.041 -0.221 1.00 96.31 108 SER A O 1
ATOM 788 N N . CYS A 1 109 ? -4.853 11.560 -2.005 1.00 97.19 109 CYS A N 1
ATOM 789 C CA . CYS A 1 109 ? -3.688 10.763 -1.654 1.00 97.19 109 CYS A CA 1
ATOM 790 C C . CYS A 1 109 ? -2.576 11.587 -1.009 1.00 97.19 109 CYS A C 1
ATOM 792 O O . CYS A 1 109 ? -2.121 12.599 -1.540 1.00 97.19 109 CYS A O 1
ATOM 794 N N . GLU A 1 110 ? -2.026 11.051 0.071 1.00 95.69 110 GLU A N 1
ATOM 795 C CA . GLU A 1 110 ? -0.838 11.566 0.734 1.00 95.69 110 GLU A CA 1
ATOM 796 C C . GLU A 1 110 ? 0.079 10.425 1.188 1.00 95.69 110 GLU A C 1
ATOM 798 O O . GLU A 1 110 ? -0.267 9.240 1.133 1.00 95.69 110 GLU A O 1
ATOM 803 N N . TRP A 1 111 ? 1.301 10.775 1.588 1.00 94.88 111 TRP A N 1
ATOM 804 C CA . TRP A 1 111 ? 2.145 9.820 2.293 1.00 94.88 111 TRP A CA 1
ATOM 805 C C . TRP A 1 111 ? 1.543 9.568 3.666 1.00 94.88 111 TRP A C 1
ATOM 807 O O . TRP A 1 111 ? 1.031 10.486 4.307 1.00 94.88 111 TRP A O 1
ATOM 817 N N . ALA A 1 112 ? 1.622 8.324 4.119 1.00 93.81 112 ALA A N 1
ATOM 818 C CA . ALA A 1 112 ? 1.129 7.948 5.424 1.00 93.81 112 ALA A CA 1
ATOM 819 C C . ALA A 1 112 ? 1.771 8.812 6.531 1.00 93.81 112 ALA A C 1
ATOM 821 O O . ALA A 1 112 ? 2.953 9.168 6.453 1.00 93.81 112 ALA A O 1
ATOM 822 N N . PRO A 1 113 ? 1.015 9.137 7.591 1.00 87.94 113 PRO A N 1
ATOM 823 C CA . PRO A 1 113 ? 1.528 9.912 8.710 1.00 87.94 113 PRO A C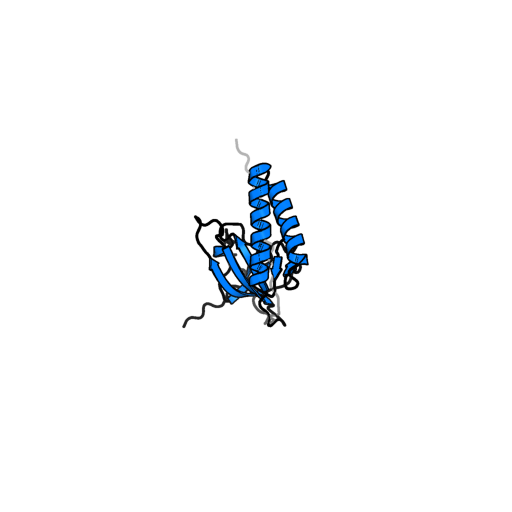A 1
ATOM 824 C C . PRO A 1 113 ? 2.531 9.097 9.536 1.00 87.94 113 PRO A C 1
ATOM 826 O O . PRO A 1 113 ? 2.414 7.878 9.658 1.00 87.94 113 PRO A O 1
ATOM 829 N N . ASN A 1 114 ? 3.502 9.790 10.135 1.00 79.94 114 ASN A N 1
ATOM 830 C CA . ASN A 1 114 ? 4.613 9.189 10.879 1.00 79.94 114 ASN A CA 1
ATOM 831 C C . ASN A 1 114 ? 4.196 8.243 12.024 1.00 79.94 114 ASN A C 1
ATOM 833 O O . ASN A 1 114 ? 3.095 8.314 12.581 1.00 79.94 114 ASN A O 1
ATOM 837 N N . ASP A 1 115 ? 5.161 7.402 12.407 1.00 65.38 115 ASP A N 1
ATOM 838 C CA . ASP A 1 115 ? 5.081 6.342 13.413 1.00 65.38 115 ASP A CA 1
ATOM 839 C C . ASP A 1 115 ? 4.563 6.866 14.756 1.00 65.38 115 ASP A C 1
ATOM 841 O O . ASP A 1 115 ? 5.310 7.453 15.539 1.00 65.38 115 ASP A O 1
ATOM 845 N N . ARG A 1 116 ? 3.258 6.692 14.987 1.00 76.06 116 ARG A N 1
ATOM 846 C CA . ARG A 1 116 ? 2.509 6.831 16.258 1.00 76.06 116 ARG A CA 1
ATOM 847 C C . ARG A 1 116 ? 1.004 6.778 16.011 1.00 76.06 116 ARG A C 1
ATOM 849 O O . ARG A 1 116 ? 0.257 6.480 16.939 1.00 76.06 116 ARG A O 1
ATOM 856 N N . MET A 1 117 ? 0.555 7.056 14.786 1.00 88.81 117 MET A N 1
ATOM 857 C CA . MET A 1 117 ? -0.864 6.989 14.458 1.00 88.81 117 MET A CA 1
ATOM 858 C C . MET A 1 117 ? -1.345 5.537 14.398 1.00 88.81 117 MET A C 1
ATOM 860 O O . MET A 1 117 ? -0.756 4.697 13.716 1.00 88.81 117 MET A O 1
ATOM 864 N N . ARG A 1 118 ? -2.425 5.259 15.129 1.00 92.81 118 ARG A N 1
ATOM 865 C CA . ARG A 1 118 ? -3.107 3.967 15.148 1.00 92.81 118 ARG A CA 1
ATOM 866 C C . ARG A 1 118 ? -4.376 4.036 14.320 1.00 92.81 118 ARG A C 1
ATOM 868 O O . ARG A 1 118 ? -5.109 5.029 14.351 1.00 92.81 118 ARG A O 1
ATOM 875 N N . PHE A 1 119 ? -4.636 2.953 13.608 1.00 94.81 119 PHE A N 1
ATOM 876 C CA . PHE A 1 119 ? -5.804 2.802 12.764 1.00 94.81 119 PHE A CA 1
ATOM 877 C C . PHE A 1 119 ? -6.519 1.503 13.086 1.00 94.81 119 PHE A C 1
ATOM 879 O O . PHE A 1 119 ? -5.876 0.508 13.386 1.00 94.81 119 PHE A O 1
ATOM 886 N N . VAL A 1 120 ? -7.835 1.493 12.952 1.00 95.31 120 VAL A N 1
ATOM 887 C CA . VAL A 1 120 ? -8.642 0.278 12.961 1.00 95.31 120 VAL A CA 1
ATOM 888 C C . VAL A 1 120 ? -8.902 -0.133 11.517 1.00 95.31 120 VAL A C 1
ATOM 890 O O . VAL A 1 120 ? -9.358 0.684 10.711 1.00 95.31 120 VAL A O 1
ATOM 893 N N . VAL A 1 121 ? -8.652 -1.399 11.189 1.00 96.31 121 VAL A N 1
ATOM 894 C CA . VAL A 1 121 ? -9.000 -1.967 9.882 1.00 96.31 121 VAL A CA 1
ATOM 895 C C . VAL A 1 121 ? -10.518 -2.094 9.804 1.00 96.31 121 VAL A C 1
ATOM 897 O O . VAL A 1 121 ? -11.121 -2.890 10.522 1.00 96.31 121 VAL A O 1
ATOM 900 N N . LYS A 1 122 ? -11.165 -1.304 8.948 1.00 96.00 122 LYS A N 1
ATOM 901 C CA . LYS A 1 122 ? -12.625 -1.355 8.769 1.00 96.00 122 LYS A CA 1
ATOM 902 C C . LYS A 1 122 ? -13.042 -2.240 7.615 1.00 96.00 122 LYS A C 1
ATOM 904 O O . LYS A 1 122 ? -14.083 -2.881 7.699 1.00 96.00 122 LYS A O 1
ATOM 909 N N . GLN A 1 123 ? -12.233 -2.288 6.566 1.00 96.00 123 GLN A N 1
ATOM 910 C CA . GLN A 1 123 ? -12.442 -3.196 5.449 1.00 96.00 123 GLN A CA 1
ATOM 911 C C . GLN A 1 123 ? -11.101 -3.727 4.975 1.00 96.00 123 GLN A C 1
ATOM 913 O O . GLN A 1 123 ? -10.075 -3.048 5.070 1.00 96.00 123 GLN A O 1
ATOM 918 N N . LYS A 1 124 ? -11.139 -4.951 4.464 1.00 96.19 124 LYS A N 1
ATOM 919 C CA . LYS A 1 124 ? -10.015 -5.601 3.819 1.00 96.19 124 LYS A CA 1
ATOM 920 C C . LYS A 1 124 ? -10.537 -6.416 2.653 1.00 96.19 124 LYS A C 1
ATOM 922 O O . LYS A 1 124 ? -11.465 -7.202 2.832 1.00 96.19 124 LYS A O 1
ATOM 927 N N . GLU A 1 125 ? -9.907 -6.269 1.503 1.00 96.19 125 GLU A N 1
ATOM 928 C CA . GLU A 1 125 ? -10.222 -7.048 0.316 1.00 96.19 125 GLU A CA 1
ATOM 929 C C . GLU A 1 125 ? -8.938 -7.607 -0.287 1.00 96.19 125 GLU A C 1
ATOM 931 O O . GLU A 1 125 ? -7.915 -6.928 -0.335 1.00 96.19 125 GLU A O 1
ATOM 936 N N . ILE A 1 126 ? -8.985 -8.867 -0.716 1.00 95.94 126 ILE A N 1
ATOM 937 C CA . ILE A 1 126 ? -7.902 -9.486 -1.474 1.00 95.94 126 ILE A CA 1
ATOM 938 C C . ILE A 1 126 ? -8.387 -9.627 -2.910 1.00 95.94 126 ILE A C 1
ATOM 940 O O . ILE A 1 126 ? -9.332 -10.372 -3.169 1.00 95.94 126 ILE A O 1
ATOM 944 N N . ILE A 1 127 ? -7.750 -8.910 -3.832 1.00 94.25 127 ILE A N 1
ATOM 945 C CA . ILE A 1 127 ? -8.131 -8.901 -5.244 1.00 94.25 127 ILE A CA 1
ATOM 946 C C . ILE A 1 127 ? -7.157 -9.768 -6.032 1.00 94.25 127 ILE A C 1
ATOM 948 O O . ILE A 1 127 ? -5.937 -9.645 -5.906 1.00 94.25 127 ILE A O 1
ATOM 952 N N . GLY A 1 128 ? -7.707 -10.632 -6.884 1.00 91.06 128 GLY A N 1
ATOM 953 C CA . GLY A 1 128 ? -6.929 -11.521 -7.736 1.00 91.06 128 GLY A CA 1
ATOM 954 C C . GLY A 1 128 ? -6.320 -12.698 -6.974 1.00 91.06 128 GLY A C 1
ATOM 955 O O . GLY A 1 128 ? -6.798 -13.124 -5.925 1.00 91.06 128 GLY A O 1
ATOM 956 N N . ASN A 1 129 ? -5.260 -13.269 -7.541 1.00 91.62 129 ASN A N 1
ATOM 957 C CA . ASN A 1 129 ? -4.514 -14.379 -6.947 1.00 91.62 129 ASN A CA 1
ATOM 958 C C . ASN A 1 129 ? -3.030 -14.307 -7.345 1.00 91.62 129 ASN A C 1
ATOM 960 O O . ASN A 1 129 ? -2.659 -13.532 -8.221 1.00 91.62 129 ASN A O 1
ATOM 964 N N . LYS A 1 130 ? -2.178 -15.165 -6.775 1.00 86.19 130 LYS A N 1
ATOM 965 C CA . LYS A 1 130 ? -0.719 -15.158 -7.020 1.00 86.19 130 LYS A CA 1
ATOM 966 C C . LYS A 1 130 ? -0.284 -15.261 -8.493 1.00 86.19 130 LYS A C 1
ATOM 968 O O . LYS A 1 130 ? 0.848 -14.909 -8.800 1.00 86.19 130 LYS A O 1
ATOM 973 N N . SER A 1 131 ? -1.139 -15.756 -9.391 1.00 84.88 131 SER A N 1
ATOM 974 C CA . SER A 1 131 ? -0.853 -15.830 -10.834 1.00 84.88 131 SER A CA 1
ATOM 975 C C . SER A 1 131 ? -1.257 -14.569 -11.607 1.00 84.88 131 SER A C 1
ATOM 977 O O . SER A 1 131 ? -0.851 -14.385 -12.752 1.00 84.88 131 SER A O 1
ATOM 979 N N . THR A 1 132 ? -2.050 -13.688 -10.995 1.00 86.06 132 THR A N 1
ATOM 980 C CA . THR A 1 132 ? -2.507 -12.446 -11.623 1.00 86.06 132 THR A CA 1
ATOM 981 C C . THR A 1 132 ? -1.455 -11.350 -11.533 1.00 86.06 132 THR A C 1
ATOM 983 O O . THR A 1 132 ? -0.727 -11.236 -10.548 1.00 86.06 132 THR A O 1
ATOM 986 N N . ALA A 1 133 ? -1.411 -10.495 -12.557 1.00 80.50 133 ALA A N 1
ATOM 987 C CA . ALA A 1 133 ? -0.485 -9.370 -12.593 1.00 80.50 133 ALA A CA 1
ATOM 988 C C . ALA A 1 133 ? -0.720 -8.389 -11.434 1.00 80.50 133 ALA A C 1
ATOM 990 O O . ALA A 1 133 ? 0.226 -7.756 -10.989 1.00 80.50 133 ALA A O 1
ATOM 991 N N . TYR A 1 134 ? -1.945 -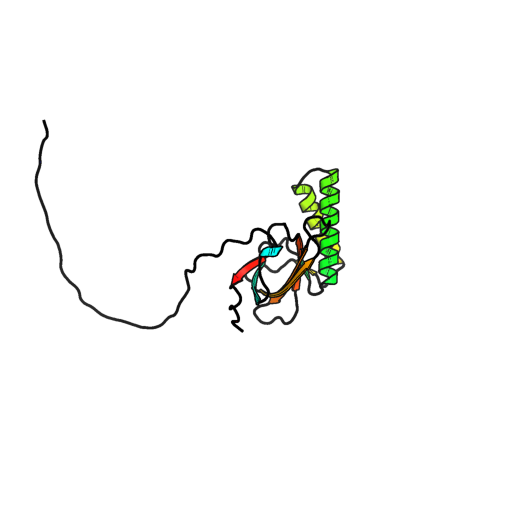8.251 -10.930 1.00 86.75 134 TYR A N 1
ATOM 992 C CA . TYR A 1 134 ? -2.251 -7.397 -9.784 1.00 86.75 134 TYR A CA 1
ATOM 993 C C . TYR A 1 134 ? -2.976 -8.230 -8.730 1.00 86.75 134 TYR A C 1
ATOM 995 O O . TYR A 1 134 ? -4.199 -8.315 -8.721 1.00 86.75 134 TYR A O 1
ATOM 1003 N N . TYR A 1 135 ? -2.179 -8.886 -7.887 1.00 93.75 135 TYR A N 1
ATOM 1004 C CA . TYR A 1 135 ? -2.632 -9.558 -6.676 1.00 93.75 135 TYR A CA 1
ATOM 1005 C C . TYR A 1 135 ? -2.475 -8.594 -5.501 1.00 93.75 135 TYR A C 1
ATOM 1007 O O . TYR A 1 135 ? -1.347 -8.365 -5.050 1.00 93.75 135 TYR A O 1
ATOM 1015 N N . THR A 1 136 ? -3.568 -7.991 -5.037 1.00 96.12 136 THR A N 1
ATOM 1016 C CA . THR A 1 136 ? -3.515 -6.895 -4.056 1.00 96.12 136 THR A CA 1
ATOM 1017 C C . THR A 1 136 ? -4.224 -7.234 -2.758 1.00 96.12 136 THR A C 1
ATOM 1019 O O . THR A 1 136 ? -5.141 -8.052 -2.713 1.00 96.12 136 THR A O 1
ATOM 1022 N N . ALA A 1 137 ? -3.744 -6.611 -1.687 1.00 97.00 137 ALA A N 1
ATOM 1023 C CA . ALA A 1 137 ? -4.446 -6.479 -0.430 1.00 97.00 137 ALA A CA 1
ATOM 1024 C C . ALA A 1 137 ? -4.817 -5.003 -0.263 1.00 97.00 137 ALA A C 1
ATOM 1026 O O . ALA A 1 137 ? -3.941 -4.142 -0.127 1.00 97.00 137 ALA A O 1
ATOM 1027 N N . ASP A 1 138 ? -6.116 -4.744 -0.272 1.00 97.56 138 ASP A N 1
ATOM 1028 C CA . ASP A 1 138 ? -6.704 -3.423 -0.144 1.00 97.56 138 ASP A CA 1
ATOM 1029 C C . ASP A 1 138 ? -7.225 -3.267 1.284 1.00 97.56 138 ASP A C 1
ATOM 1031 O O . ASP A 1 138 ? -7.998 -4.094 1.769 1.00 97.56 138 ASP A O 1
ATOM 1035 N N . TYR A 1 139 ? -6.820 -2.199 1.958 1.00 97.69 139 TYR A N 1
ATOM 1036 C CA . TYR A 1 139 ? -7.153 -1.920 3.350 1.00 97.69 139 TYR A CA 1
ATOM 1037 C C . TYR A 1 139 ? -7.868 -0.581 3.466 1.00 97.69 139 TYR A C 1
ATOM 1039 O O . TYR A 1 139 ? -7.259 0.426 3.128 1.00 97.69 139 TYR A O 1
ATOM 1047 N N . CYS A 1 140 ? -9.084 -0.538 4.022 1.00 97.00 140 CYS A N 1
ATOM 1048 C CA . CYS A 1 140 ? -9.620 0.703 4.593 1.00 97.00 140 CYS A CA 1
ATOM 1049 C C . CYS A 1 140 ? -9.216 0.794 6.067 1.00 97.00 140 CYS A C 1
ATOM 1051 O O . CYS A 1 140 ? -9.614 -0.032 6.900 1.00 97.00 140 CYS A O 1
ATOM 1053 N N .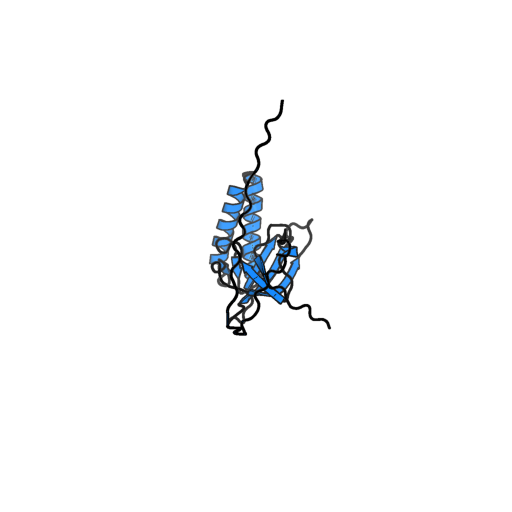 LEU A 1 141 ? -8.470 1.847 6.381 1.00 96.06 141 LEU A N 1
ATOM 1054 C CA . LEU A 1 141 ? -7.985 2.186 7.707 1.00 96.06 141 LEU A CA 1
ATOM 1055 C C . LEU A 1 141 ? -8.711 3.422 8.231 1.00 96.06 141 LEU A C 1
ATOM 1057 O O . LEU A 1 141 ? -8.706 4.472 7.598 1.00 96.06 141 LEU A O 1
ATOM 1061 N N . LYS A 1 142 ? -9.302 3.322 9.417 1.00 95.25 142 LYS A N 1
ATOM 1062 C CA . LYS A 1 142 ? -9.930 4.457 10.103 1.00 95.25 142 LYS A CA 1
ATOM 1063 C C . LYS A 1 142 ? -9.073 4.850 11.294 1.00 95.25 142 LYS A C 1
ATOM 1065 O O . LYS A 1 142 ? -8.658 3.964 12.036 1.00 95.25 142 LYS A O 1
ATOM 1070 N N . LYS A 1 143 ? -8.800 6.142 11.503 1.00 91.94 143 LYS A N 1
ATOM 1071 C CA . LYS A 1 143 ? -8.051 6.595 12.692 1.00 91.94 143 LYS A CA 1
ATOM 1072 C C . LYS A 1 143 ? -8.762 6.101 13.956 1.00 91.94 143 LYS A C 1
ATOM 1074 O O . LYS A 1 143 ? -9.983 6.200 14.047 1.00 91.94 143 LYS A O 1
ATOM 1079 N N . GLU A 1 144 ? -8.006 5.564 14.912 1.00 87.62 144 GLU A N 1
ATOM 1080 C CA . GLU A 1 144 ? -8.566 5.038 16.168 1.00 87.62 144 GLU A CA 1
ATOM 1081 C C . GLU A 1 144 ? -9.313 6.129 16.955 1.00 87.62 144 GLU A C 1
ATOM 1083 O O . GLU A 1 144 ? -10.359 5.866 17.544 1.00 87.62 144 GLU A O 1
ATOM 1088 N N . VAL A 1 145 ? -8.819 7.371 16.892 1.00 83.12 145 VAL A N 1
ATOM 1089 C CA . VAL A 1 145 ? -9.418 8.544 17.537 1.00 83.12 145 VAL A CA 1
ATOM 1090 C C . VAL A 1 145 ? -9.709 9.624 16.494 1.00 83.12 145 VAL A C 1
ATOM 1092 O O . VAL A 1 145 ? -8.818 10.029 15.748 1.00 83.12 145 VAL A O 1
ATOM 1095 N N . GLY A 1 146 ? -10.952 10.118 16.467 1.00 70.44 146 GLY A N 1
ATOM 1096 C CA . GLY A 1 146 ? -11.314 11.380 15.806 1.00 70.44 146 GLY A CA 1
ATOM 1097 C C . GLY A 1 146 ? -11.332 11.389 14.274 1.00 70.44 146 GLY A C 1
ATOM 1098 O O . GLY A 1 146 ? -11.343 12.468 13.692 1.00 70.44 146 GLY A O 1
ATOM 1099 N N . GLY A 1 147 ? -11.326 10.236 13.602 1.00 71.50 147 GLY A N 1
ATOM 1100 C CA . GLY A 1 147 ? -11.485 10.170 12.145 1.00 71.50 147 GLY A CA 1
ATOM 1101 C C . GLY A 1 147 ? -12.689 9.330 11.770 1.00 71.50 147 GLY A C 1
ATOM 1102 O O . GLY A 1 147 ? -12.817 8.228 12.292 1.00 71.50 147 GLY A O 1
ATOM 1103 N N . GLU A 1 148 ? -13.548 9.826 10.876 1.00 73.12 148 GLU A N 1
ATOM 1104 C CA . GLU A 1 148 ? -14.668 9.058 10.312 1.00 73.12 148 GLU A CA 1
ATOM 1105 C C . GLU A 1 148 ? -14.328 8.372 8.987 1.00 73.12 148 GLU A C 1
ATOM 1107 O O . GLU A 1 148 ? -14.862 7.302 8.692 1.00 73.12 148 GLU A O 1
ATOM 1112 N N . GLU A 1 149 ? -13.388 8.962 8.256 1.00 85.88 149 GLU A N 1
ATOM 1113 C CA . GLU A 1 149 ? -13.038 8.636 6.879 1.00 85.88 149 GLU A CA 1
ATOM 1114 C C . GLU A 1 149 ? -12.159 7.381 6.766 1.00 85.88 149 GLU A C 1
ATOM 1116 O O . GLU A 1 149 ? -11.277 7.123 7.595 1.00 85.88 149 GLU A O 1
ATOM 1121 N N . CYS A 1 150 ? -12.408 6.607 5.707 1.00 92.94 150 CYS A N 1
ATOM 1122 C CA . CYS A 1 150 ? -11.558 5.497 5.291 1.00 92.94 150 CYS A CA 1
ATOM 1123 C C . CYS A 1 150 ? -10.302 6.035 4.609 1.00 92.94 150 CYS A C 1
ATOM 1125 O O . CYS A 1 150 ? -10.399 6.724 3.603 1.00 92.94 150 CYS A O 1
ATOM 1127 N N . TRP A 1 151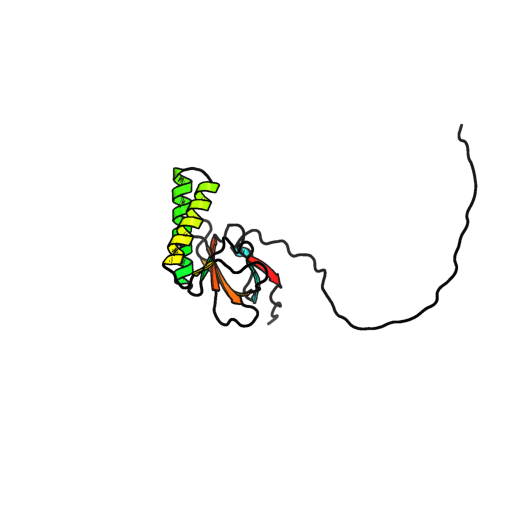 ? -9.136 5.620 5.086 1.00 96.38 151 TRP A N 1
ATOM 1128 C CA . TRP A 1 151 ? -7.874 5.786 4.383 1.00 96.38 151 TRP A CA 1
ATOM 1129 C C . TRP A 1 151 ? -7.444 4.464 3.766 1.00 96.38 151 TRP A C 1
ATOM 1131 O O . TRP A 1 151 ? -7.215 3.477 4.465 1.00 96.38 151 TRP A O 1
ATOM 1141 N N . TRP A 1 152 ? -7.351 4.449 2.447 1.00 97.81 152 TRP A N 1
ATOM 1142 C CA . TRP A 1 152 ? -7.057 3.277 1.650 1.00 97.81 152 TRP A CA 1
ATOM 1143 C C . TRP A 1 152 ? -5.559 3.084 1.465 1.00 97.81 152 TRP A C 1
ATOM 1145 O O . TRP A 1 152 ? -4.865 3.988 1.004 1.00 97.81 152 TRP A O 1
ATOM 1155 N N . ILE A 1 153 ? -5.085 1.880 1.778 1.00 97.38 153 ILE A N 1
ATOM 1156 C CA . ILE A 1 153 ? -3.769 1.376 1.376 1.00 97.38 153 ILE A CA 1
ATOM 1157 C C . ILE A 1 153 ? -3.995 0.214 0.422 1.00 97.38 153 ILE A C 1
ATOM 1159 O O . ILE A 1 153 ? -4.751 -0.704 0.736 1.00 97.38 153 ILE A O 1
ATOM 1163 N N . ILE A 1 154 ? -3.307 0.239 -0.714 1.00 96.94 154 ILE A N 1
ATOM 1164 C CA . ILE A 1 154 ? -3.277 -0.866 -1.671 1.00 96.94 154 ILE A CA 1
ATOM 1165 C C . ILE A 1 154 ? -1.825 -1.285 -1.835 1.00 96.94 154 ILE A C 1
ATOM 1167 O O . ILE A 1 154 ? -0.968 -0.475 -2.188 1.00 96.94 154 ILE A O 1
ATOM 1171 N N . GLU A 1 155 ? -1.548 -2.555 -1.563 1.00 94.75 155 GLU A N 1
ATOM 1172 C CA . GLU A 1 155 ? -0.222 -3.137 -1.737 1.00 94.75 155 GLU A CA 1
ATOM 1173 C C . GLU A 1 155 ? -0.338 -4.550 -2.302 1.00 94.75 155 GLU A C 1
ATOM 1175 O O . GLU A 1 155 ? -1.381 -5.199 -2.216 1.00 94.75 155 GLU A O 1
ATOM 1180 N N . ARG A 1 156 ? 0.749 -5.053 -2.882 1.00 93.75 156 ARG A N 1
ATOM 1181 C CA . ARG A 1 156 ? 0.840 -6.447 -3.305 1.00 93.75 156 ARG A CA 1
ATOM 1182 C C . ARG A 1 156 ? 0.579 -7.403 -2.142 1.00 93.75 156 ARG A C 1
ATOM 1184 O O . ARG A 1 156 ? 1.305 -7.401 -1.152 1.00 93.75 156 ARG A O 1
ATOM 1191 N N . ALA A 1 157 ? -0.408 -8.279 -2.310 1.00 94.88 157 ALA A N 1
ATOM 1192 C CA . ALA A 1 157 ? -0.858 -9.221 -1.288 1.00 94.88 157 ALA A CA 1
ATOM 1193 C C . ALA A 1 157 ? 0.221 -10.235 -0.861 1.00 94.88 157 ALA A C 1
ATOM 1195 O O . ALA A 1 157 ? 0.174 -10.758 0.250 1.00 94.88 157 ALA A O 1
ATOM 1196 N N . ASP A 1 158 ? 1.199 -10.515 -1.723 1.00 92.50 158 ASP A N 1
ATOM 1197 C CA . ASP A 1 158 ? 2.296 -11.458 -1.492 1.00 92.50 158 ASP A CA 1
ATOM 1198 C C . ASP A 1 158 ? 3.603 -10.811 -1.004 1.00 92.50 158 ASP A C 1
ATOM 1200 O O . ASP A 1 158 ? 4.547 -11.529 -0.675 1.00 92.50 158 ASP A O 1
ATOM 1204 N N . MET A 1 159 ? 3.664 -9.480 -0.936 1.00 88.44 159 MET A N 1
ATOM 1205 C CA . MET A 1 159 ? 4.843 -8.736 -0.492 1.00 88.44 159 MET A CA 1
ATOM 1206 C C . MET A 1 159 ? 4.779 -8.420 1.000 1.00 88.44 159 MET A C 1
ATOM 1208 O O . MET A 1 159 ? 3.730 -8.549 1.632 1.00 88.44 159 MET A O 1
ATOM 1212 N N . GLY A 1 160 ? 5.915 -7.995 1.563 1.00 87.75 160 GLY A N 1
ATOM 1213 C CA . GLY A 1 160 ? 5.999 -7.572 2.960 1.00 87.75 160 GLY A CA 1
ATOM 1214 C C . GLY A 1 160 ? 4.903 -6.552 3.306 1.00 87.75 160 GLY A C 1
ATOM 1215 O O . GLY A 1 160 ? 4.638 -5.652 2.507 1.00 87.75 160 GLY A O 1
ATOM 1216 N N . PRO A 1 161 ? 4.236 -6.691 4.465 1.00 90.06 161 PRO A N 1
ATOM 1217 C CA . PRO A 1 161 ? 3.031 -5.927 4.744 1.00 90.06 161 PRO A CA 1
ATOM 1218 C C . PRO A 1 161 ? 3.338 -4.435 4.962 1.00 90.06 161 PRO A C 1
ATOM 1220 O O . PRO A 1 161 ? 4.302 -4.118 5.665 1.00 90.06 161 PRO A O 1
ATOM 1223 N N . PRO A 1 162 ? 2.504 -3.512 4.438 1.00 91.38 162 PRO A N 1
ATOM 1224 C CA . PRO A 1 162 ? 2.658 -2.072 4.678 1.00 91.38 162 PRO A CA 1
ATOM 1225 C C . PRO A 1 162 ? 2.227 -1.665 6.097 1.00 91.38 162 PRO A C 1
ATOM 1227 O O . PRO A 1 162 ? 2.571 -0.587 6.579 1.00 91.38 162 PRO A O 1
ATOM 1230 N N . ILE A 1 163 ? 1.488 -2.540 6.784 1.00 94.06 163 ILE A N 1
ATOM 1231 C CA . ILE A 1 163 ? 0.942 -2.327 8.123 1.00 94.06 163 ILE A CA 1
ATOM 1232 C C . ILE A 1 163 ? 1.473 -3.366 9.112 1.00 94.06 163 ILE A C 1
ATOM 1234 O O . ILE A 1 163 ? 1.840 -4.485 8.746 1.00 94.06 163 ILE A O 1
ATOM 1238 N N . LYS A 1 164 ? 1.491 -2.996 10.389 1.00 93.19 164 LYS A N 1
ATOM 1239 C CA . LYS A 1 164 ? 1.807 -3.859 11.525 1.00 93.19 164 LYS A CA 1
ATOM 1240 C C . LYS A 1 164 ? 0.609 -3.888 12.464 1.00 93.19 164 LYS A C 1
ATOM 1242 O O . LYS A 1 164 ? 0.170 -2.836 12.920 1.00 93.19 164 LYS A O 1
ATOM 1247 N N . ARG A 1 165 ? 0.106 -5.082 12.782 1.00 92.81 165 ARG A N 1
ATOM 1248 C CA . ARG A 1 165 ? -0.907 -5.264 13.830 1.00 92.81 165 ARG A CA 1
ATOM 1249 C C . ARG A 1 165 ? -0.315 -4.918 15.195 1.00 92.81 165 ARG A C 1
ATOM 1251 O O . ARG A 1 165 ? 0.777 -5.374 15.532 1.00 92.81 165 ARG A O 1
ATOM 1258 N N . VAL A 1 166 ? -1.035 -4.099 15.955 1.00 92.31 166 VAL A N 1
ATOM 1259 C CA . VAL A 1 166 ? -0.675 -3.686 17.321 1.00 92.31 166 VAL A CA 1
ATOM 1260 C C . VAL A 1 166 ? -1.700 -4.130 18.360 1.00 92.31 166 VAL A C 1
ATOM 1262 O O . VAL A 1 166 ? -1.339 -4.275 19.521 1.00 92.31 166 VAL A O 1
ATOM 1265 N N . ALA A 1 167 ? -2.943 -4.396 17.955 1.00 91.38 167 ALA A N 1
ATOM 1266 C CA . ALA A 1 167 ? -3.931 -5.081 18.780 1.00 91.38 167 ALA A CA 1
ATOM 1267 C C . ALA A 1 167 ? -4.864 -5.907 17.891 1.00 91.38 167 ALA A C 1
ATOM 1269 O O . ALA A 1 167 ? -5.188 -5.499 16.773 1.00 91.38 167 ALA A O 1
ATOM 1270 N N . ARG A 1 168 ? -5.276 -7.072 18.387 1.00 89.75 168 ARG A N 1
ATOM 1271 C CA . ARG A 1 168 ? -6.234 -7.942 17.708 1.00 89.75 168 ARG A CA 1
ATOM 1272 C C . ARG A 1 168 ? -7.658 -7.533 18.077 1.00 89.75 168 ARG A C 1
ATOM 1274 O O . ARG A 1 168 ? -7.905 -7.161 19.225 1.00 89.75 168 ARG A O 1
ATOM 1281 N N . ALA A 1 169 ? -8.579 -7.614 17.122 1.00 87.31 169 ALA A N 1
ATOM 1282 C CA . ALA A 1 169 ? -9.999 -7.471 17.409 1.00 87.31 169 ALA A CA 1
ATOM 1283 C C . ALA A 1 169 ? -10.420 -8.502 18.475 1.00 87.31 169 ALA A C 1
ATOM 1285 O O . ALA A 1 169 ? -9.958 -9.645 18.421 1.00 87.31 169 ALA A O 1
ATOM 1286 N N . PRO A 1 170 ? -11.292 -8.148 19.434 1.00 79.88 170 PRO A N 1
ATOM 1287 C CA . PRO A 1 170 ? -11.877 -9.155 20.305 1.00 79.88 170 PRO A CA 1
ATOM 1288 C C . PRO A 1 170 ? -12.601 -10.190 19.439 1.00 79.88 170 PRO A C 1
ATOM 1290 O O . PRO A 1 170 ? -13.367 -9.826 18.543 1.00 79.88 170 PRO A O 1
ATOM 1293 N N . ASP A 1 171 ? -12.345 -11.476 19.692 1.00 69.19 171 ASP A N 1
ATOM 1294 C CA . ASP A 1 171 ? -13.085 -12.551 19.042 1.00 69.19 171 ASP A CA 1
ATOM 1295 C C . ASP A 1 171 ? -14.549 -12.416 19.493 1.00 69.19 171 ASP A C 1
ATOM 1297 O O . ASP A 1 171 ? -14.911 -12.807 20.606 1.00 69.19 171 ASP A O 1
ATOM 1301 N N . ASN A 1 172 ? -15.394 -11.814 18.654 1.00 49.94 172 ASN A N 1
ATOM 1302 C CA . ASN A 1 172 ? -16.832 -11.803 18.880 1.00 49.94 172 ASN A CA 1
ATOM 1303 C C . ASN A 1 172 ? -17.310 -13.253 18.765 1.00 49.94 172 ASN A C 1
ATOM 1305 O O . ASN A 1 172 ? -17.570 -13.749 17.669 1.00 49.94 172 ASN A O 1
ATOM 1309 N N . LYS A 1 173 ? -17.390 -13.948 19.902 1.00 37.56 173 LYS A N 1
ATOM 1310 C CA . LYS A 1 173 ? -18.184 -15.166 20.022 1.00 37.56 173 LYS A CA 1
ATOM 1311 C C . LYS A 1 173 ? -19.639 -14.745 19.829 1.00 37.56 173 LYS A C 1
ATOM 1313 O O . LYS A 1 173 ? -20.229 -14.170 20.741 1.00 37.56 173 LYS A O 1
ATOM 1318 N N . LEU A 1 174 ? -20.141 -14.929 18.609 1.00 36.47 174 LEU A N 1
ATOM 1319 C CA . LEU A 1 174 ? -21.575 -14.953 18.330 1.00 36.47 174 LEU A CA 1
ATOM 1320 C C . LEU A 1 174 ? -22.216 -16.130 19.070 1.00 36.47 174 LEU A C 1
ATOM 1322 O O . LEU A 1 174 ? -21.569 -17.204 19.117 1.00 36.47 174 LEU A O 1
#

Organism: NCBI:txid515489